Protein AF-A0A8J1W511-F1 (afdb_monomer)

Structure (mmCIF, N/CA/C/O backbone):
data_AF-A0A8J1W511-F1
#
_entry.id   AF-A0A8J1W511-F1
#
loop_
_atom_site.group_PDB
_atom_site.id
_atom_site.type_symbol
_atom_site.label_atom_id
_atom_site.label_alt_id
_atom_site.label_comp_id
_atom_site.label_asym_id
_atom_site.label_entity_id
_atom_site.label_seq_id
_atom_site.pdbx_PDB_ins_code
_atom_site.Cartn_x
_atom_site.Cartn_y
_atom_site.Cartn_z
_atom_site.occupancy
_atom_site.B_iso_or_equiv
_atom_site.auth_seq_id
_atom_site.auth_comp_id
_atom_site.auth_asym_id
_atom_site.auth_atom_id
_atom_site.pdbx_PDB_model_num
ATOM 1 N N . MET A 1 1 ? -56.710 35.459 43.107 1.00 36.47 1 MET A N 1
ATOM 2 C CA . MET A 1 1 ? -55.839 36.037 42.061 1.00 36.47 1 MET A CA 1
ATOM 3 C C . MET A 1 1 ? -54.718 35.052 41.769 1.00 36.47 1 MET A C 1
ATOM 5 O O . MET A 1 1 ? -53.950 34.745 42.667 1.00 36.47 1 MET A O 1
ATOM 9 N N . ARG A 1 2 ? -54.708 34.471 40.563 1.00 43.31 2 ARG A N 1
ATOM 10 C CA . ARG A 1 2 ? -53.695 33.517 40.086 1.00 43.31 2 ARG A CA 1
ATOM 11 C C . ARG A 1 2 ? -52.522 34.316 39.512 1.00 43.31 2 ARG A C 1
ATOM 13 O O . ARG A 1 2 ? -52.718 34.988 38.507 1.00 43.31 2 ARG A O 1
ATOM 20 N N . VAL A 1 3 ? -51.343 34.251 40.126 1.00 42.22 3 VAL A N 1
ATOM 21 C CA . VAL A 1 3 ? -50.104 34.760 39.518 1.00 42.22 3 VAL A CA 1
ATOM 22 C C . VAL A 1 3 ? -49.304 33.540 39.076 1.00 42.22 3 VAL A C 1
ATOM 24 O O . VAL A 1 3 ? -48.812 32.775 39.900 1.00 42.22 3 VAL A O 1
ATOM 27 N N . LEU A 1 4 ? -49.301 33.302 37.766 1.00 46.41 4 LEU A N 1
ATOM 28 C CA . LEU A 1 4 ? -48.607 32.201 37.104 1.00 46.41 4 LEU A CA 1
ATOM 29 C C . LEU A 1 4 ? -47.096 32.463 37.157 1.00 46.41 4 LEU A C 1
ATOM 31 O O . LEU A 1 4 ? -46.607 33.416 36.556 1.00 46.41 4 LEU A O 1
ATOM 35 N N . ALA A 1 5 ? -46.369 31.623 37.891 1.00 44.94 5 ALA A N 1
ATOM 36 C CA . ALA A 1 5 ? -44.914 31.598 37.900 1.00 44.94 5 ALA A CA 1
ATOM 37 C C . ALA A 1 5 ? -44.415 30.867 36.644 1.00 44.94 5 ALA A C 1
ATOM 39 O O . ALA A 1 5 ? -44.418 29.638 36.584 1.00 44.94 5 ALA A O 1
ATOM 40 N N . SER A 1 6 ? -44.008 31.623 35.627 1.00 46.66 6 SER A N 1
ATOM 41 C CA . SER A 1 6 ? -43.346 31.076 34.442 1.00 46.66 6 SER A CA 1
ATOM 42 C C . SER A 1 6 ? -41.866 30.846 34.746 1.00 46.66 6 SER A C 1
ATOM 44 O O . SER A 1 6 ? -41.047 31.754 34.623 1.00 46.66 6 SER A O 1
ATOM 46 N N . VAL A 1 7 ? -41.519 29.628 35.164 1.00 51.47 7 VAL A N 1
ATOM 47 C CA . VAL A 1 7 ? -40.126 29.174 35.268 1.00 51.47 7 VAL A CA 1
ATOM 48 C C . VAL A 1 7 ? -39.675 28.727 33.877 1.00 51.47 7 VAL A C 1
ATOM 50 O O . VAL A 1 7 ? -40.056 27.659 33.404 1.00 51.47 7 VAL A O 1
ATOM 53 N N . VAL A 1 8 ? -38.884 29.559 33.198 1.00 53.97 8 VAL A N 1
ATOM 54 C CA . VAL A 1 8 ? -38.209 29.188 31.946 1.00 53.97 8 VAL A CA 1
ATOM 55 C C . VAL A 1 8 ? -36.981 28.356 32.313 1.00 53.97 8 VAL A C 1
ATOM 57 O O . VAL A 1 8 ? -35.957 28.890 32.733 1.00 53.97 8 VAL A O 1
ATOM 60 N N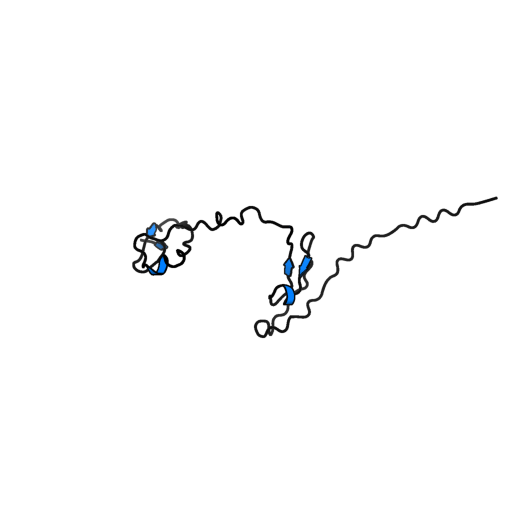 . ALA A 1 9 ? -37.095 27.034 32.197 1.00 49.81 9 ALA A N 1
ATOM 61 C CA . ALA A 1 9 ? -35.970 26.120 32.347 1.00 49.81 9 ALA A CA 1
ATOM 62 C C . ALA A 1 9 ? -35.110 26.160 31.072 1.00 49.81 9 ALA A C 1
ATOM 64 O O . ALA A 1 9 ? -35.481 25.605 30.039 1.00 49.81 9 ALA A O 1
ATOM 65 N N . ALA A 1 10 ? -33.963 26.837 31.136 1.00 50.31 10 ALA A N 1
ATOM 66 C CA . ALA A 1 10 ? -32.949 26.781 30.091 1.00 50.31 10 ALA A CA 1
ATOM 67 C C . ALA A 1 10 ? -32.266 25.403 30.121 1.00 50.31 10 ALA A C 1
ATOM 69 O O . ALA A 1 10 ? -31.468 25.108 31.010 1.00 50.31 10 ALA A O 1
ATOM 70 N N . VAL A 1 11 ? -32.601 24.545 29.156 1.00 52.22 11 VAL A N 1
ATOM 71 C CA . VAL A 1 11 ? -31.944 23.250 28.955 1.00 52.22 11 VAL A CA 1
ATOM 72 C C . VAL A 1 11 ? -30.602 23.503 28.267 1.00 52.22 11 VAL A C 1
ATOM 74 O O . VAL A 1 11 ? -30.531 23.674 27.053 1.00 52.22 11 VAL A O 1
ATOM 77 N N . VAL A 1 12 ? -29.525 23.559 29.049 1.00 51.56 12 VAL A N 1
ATOM 78 C CA . VAL A 1 12 ? -28.152 23.519 28.529 1.00 51.56 12 VAL A CA 1
ATOM 79 C C . VAL A 1 12 ? -27.861 22.097 28.048 1.00 51.56 12 VAL A C 1
ATOM 81 O O . VAL A 1 12 ? -27.566 21.204 28.840 1.00 51.56 12 VAL A O 1
ATOM 84 N N . ALA A 1 13 ? -27.974 21.877 26.738 1.00 52.72 13 ALA A N 1
ATOM 85 C CA . ALA A 1 13 ? -27.492 20.669 26.082 1.00 52.72 13 ALA A CA 1
ATOM 86 C C . ALA A 1 13 ? -25.953 20.673 26.103 1.00 52.72 13 ALA A C 1
ATOM 88 O O . ALA A 1 13 ? -25.299 21.222 25.218 1.00 52.72 13 ALA A O 1
ATOM 89 N N . GLY A 1 14 ? -25.370 20.104 27.159 1.00 47.03 14 GLY A N 1
ATOM 90 C CA . GLY A 1 14 ? -23.939 19.840 27.233 1.00 47.03 14 GLY A CA 1
ATOM 91 C C . GLY A 1 14 ? -23.563 18.734 26.250 1.00 47.03 14 GLY A C 1
ATOM 92 O O . GLY A 1 14 ? -23.864 17.567 26.486 1.00 47.03 14 GLY A O 1
ATOM 93 N N . VAL A 1 15 ? -22.907 19.090 25.145 1.00 53.06 15 VAL A N 1
ATOM 94 C CA . VAL A 1 15 ? -22.238 18.120 24.269 1.00 53.06 15 VAL A CA 1
ATOM 95 C C . VAL A 1 15 ? -20.916 17.754 24.938 1.00 53.06 15 VAL A C 1
ATOM 97 O O . VAL A 1 15 ? -19.897 18.415 24.747 1.00 53.06 15 VAL A O 1
ATOM 100 N N . SER A 1 16 ? -20.938 16.733 25.789 1.00 50.81 16 SER A N 1
ATOM 101 C CA . SER A 1 16 ? -19.727 16.189 26.396 1.00 50.81 16 SER A CA 1
ATOM 102 C C . SER A 1 16 ? -18.931 15.469 25.308 1.00 50.81 16 SER A C 1
ATOM 104 O O . SER A 1 16 ? -19.262 14.344 24.939 1.00 50.81 16 SER A O 1
ATOM 106 N N . ALA A 1 17 ? -17.879 16.096 24.782 1.00 50.53 17 ALA A N 1
ATOM 107 C CA . ALA A 1 17 ? -16.833 15.363 24.081 1.00 50.53 17 ALA A CA 1
ATOM 108 C C . ALA A 1 17 ? -16.167 14.439 25.111 1.00 50.53 17 ALA A C 1
ATOM 110 O O . ALA A 1 17 ? -15.368 14.876 25.941 1.00 50.53 17 ALA A O 1
ATOM 111 N N . GLN A 1 18 ? -16.583 13.175 25.131 1.00 55.53 18 GLN A N 1
ATOM 112 C CA . GLN A 1 18 ? -16.050 12.173 26.042 1.00 55.53 18 GLN A CA 1
ATOM 113 C C . GLN A 1 18 ? -14.620 11.863 25.596 1.00 55.53 18 GLN A C 1
ATOM 115 O O . GLN A 1 18 ? -14.403 11.154 24.616 1.00 55.53 18 GLN A O 1
ATOM 120 N N . MET A 1 19 ? -13.635 12.439 26.284 1.00 49.41 19 MET A N 1
ATOM 121 C CA . MET A 1 19 ? -12.239 12.051 26.114 1.00 49.41 19 MET A CA 1
ATOM 122 C C . MET A 1 19 ? -12.081 10.637 26.677 1.00 49.41 19 MET A C 1
ATOM 124 O O . MET A 1 19 ? -12.016 10.450 27.890 1.00 49.41 19 MET A O 1
ATOM 128 N N . PHE A 1 20 ? -12.072 9.631 25.804 1.00 59.78 20 PHE A N 1
ATOM 129 C CA . PHE A 1 20 ? -11.822 8.249 26.197 1.00 59.78 20 PHE A CA 1
ATOM 130 C C . PHE A 1 20 ? -10.314 8.016 26.320 1.00 59.78 20 PHE A C 1
ATOM 132 O O . PHE A 1 20 ? -9.560 8.172 25.358 1.00 59.78 20 PHE A O 1
ATOM 139 N N . GLN A 1 21 ? -9.870 7.647 27.522 1.00 56.31 21 GLN A N 1
ATOM 140 C CA . GLN A 1 21 ? -8.509 7.173 27.756 1.00 56.31 21 GLN A CA 1
ATOM 141 C C . GLN A 1 21 ? -8.412 5.710 27.292 1.00 56.31 21 GLN A C 1
ATOM 143 O O . GLN A 1 21 ? -9.185 4.881 2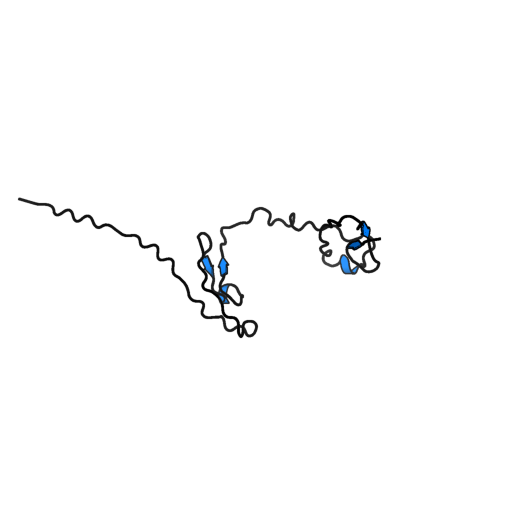7.780 1.00 56.31 21 GLN A O 1
ATOM 148 N N . PRO A 1 22 ? -7.502 5.361 26.367 1.00 56.91 22 PRO A N 1
ATOM 149 C CA . PRO A 1 22 ? -7.334 3.976 25.957 1.00 56.91 22 PRO A CA 1
ATOM 150 C C . PRO A 1 22 ? -6.708 3.153 27.085 1.00 56.91 22 PRO A C 1
ATOM 152 O O . PRO A 1 22 ? -5.573 3.400 27.482 1.00 56.91 22 PRO A O 1
ATOM 155 N N . ALA A 1 23 ? -7.415 2.126 27.556 1.00 57.88 23 ALA A N 1
ATOM 156 C CA . ALA A 1 23 ? -6.741 0.951 28.094 1.00 57.88 23 ALA A CA 1
ATOM 157 C C . ALA A 1 23 ? -6.201 0.159 26.892 1.00 57.88 23 ALA A C 1
ATOM 159 O O . ALA A 1 23 ? -6.968 -0.187 25.989 1.00 57.88 23 ALA A O 1
ATOM 160 N N . ALA A 1 24 ? -4.885 -0.050 26.830 1.00 54.53 24 ALA A N 1
ATOM 161 C CA . ALA A 1 24 ? -4.242 -0.762 25.728 1.00 54.53 24 ALA A CA 1
ATOM 162 C C . ALA A 1 24 ? -4.785 -2.204 25.614 1.00 54.53 24 ALA A C 1
ATOM 164 O O . ALA A 1 24 ? -4.946 -2.873 26.640 1.00 54.53 24 ALA A O 1
ATOM 165 N N . PRO A 1 25 ? -5.066 -2.716 24.402 1.00 56.66 25 PRO A N 1
ATOM 166 C CA . PRO A 1 25 ? -5.381 -4.124 24.213 1.00 56.66 25 PRO A CA 1
ATOM 167 C C . PRO A 1 25 ? -4.112 -4.960 24.423 1.00 56.66 25 PRO A C 1
ATOM 169 O O . PRO A 1 25 ? -3.055 -4.675 23.862 1.00 56.66 25 PRO A O 1
ATOM 172 N N . ALA A 1 26 ? -4.222 -6.027 25.207 1.00 58.84 26 ALA A N 1
ATOM 173 C CA . ALA A 1 26 ? -3.134 -6.960 25.487 1.00 58.84 26 ALA A CA 1
ATOM 174 C C . ALA A 1 26 ? -2.890 -7.937 24.317 1.00 58.84 26 ALA A C 1
ATOM 176 O O . ALA A 1 26 ? -2.973 -9.153 24.482 1.00 58.84 26 ALA A O 1
ATOM 177 N N . LEU A 1 27 ? -2.631 -7.424 23.111 1.00 69.50 27 LEU A N 1
ATOM 178 C CA . LEU A 1 27 ? -2.029 -8.240 22.057 1.00 69.50 27 LEU A CA 1
ATOM 179 C C . LEU A 1 27 ? -0.512 -8.281 22.300 1.00 69.50 27 LEU A C 1
ATOM 181 O O . LEU A 1 27 ? 0.075 -7.214 22.476 1.00 69.50 27 LEU A O 1
ATOM 185 N N . PRO A 1 28 ? 0.148 -9.456 22.253 1.00 77.25 28 PRO A N 1
ATOM 186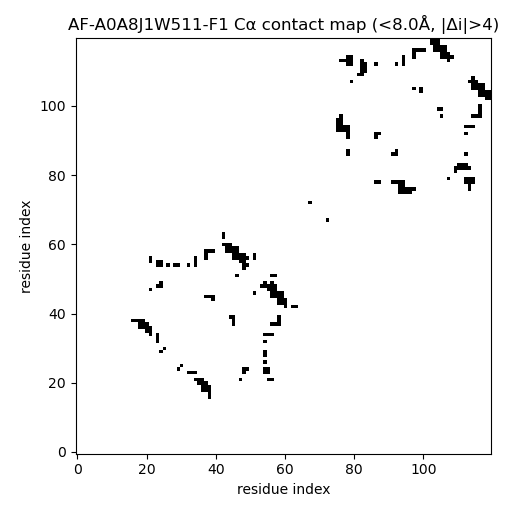 C CA . PRO A 1 28 ? 1.601 -9.552 22.444 1.00 77.25 28 PRO A CA 1
ATOM 187 C C . PRO A 1 28 ? 2.384 -8.661 21.471 1.00 77.25 28 PRO A C 1
ATOM 189 O O . PRO A 1 28 ? 3.399 -8.076 21.824 1.00 77.25 28 PRO A O 1
ATOM 192 N N . ALA A 1 29 ? 1.868 -8.497 20.249 1.00 84.44 29 ALA A N 1
ATOM 193 C CA . ALA A 1 29 ? 2.450 -7.619 19.234 1.00 84.44 29 ALA A CA 1
ATOM 194 C C . ALA A 1 29 ? 2.382 -6.118 19.585 1.00 84.44 29 ALA A C 1
ATOM 196 O O . ALA A 1 29 ? 3.059 -5.313 18.955 1.00 84.44 29 ALA A O 1
ATOM 197 N N . CYS A 1 30 ? 1.557 -5.740 20.562 1.00 84.12 30 CYS A N 1
ATOM 198 C CA . CYS A 1 30 ? 1.334 -4.363 20.993 1.00 84.12 30 CYS A CA 1
ATOM 199 C C . CYS A 1 30 ? 1.993 -4.057 22.348 1.00 84.12 30 CYS A C 1
ATOM 201 O O . CYS A 1 30 ? 1.764 -2.988 22.918 1.00 84.12 30 CYS A O 1
ATOM 203 N N . GLU A 1 31 ? 2.795 -4.984 22.883 1.00 86.56 31 GLU A N 1
ATOM 204 C CA . GLU A 1 31 ? 3.490 -4.803 24.154 1.00 86.56 31 GLU A CA 1
ATOM 205 C C . GLU A 1 31 ? 4.443 -3.596 24.094 1.00 86.56 31 GLU A C 1
ATOM 207 O O . GLU A 1 31 ? 5.201 -3.417 23.142 1.00 86.56 31 GLU A O 1
ATOM 212 N N . GLY A 1 32 ? 4.369 -2.727 25.105 1.00 83.75 32 GLY A N 1
ATOM 213 C CA . GLY A 1 32 ? 5.158 -1.492 25.173 1.00 83.75 32 GLY A CA 1
ATOM 214 C C . GLY A 1 32 ? 4.601 -0.307 24.373 1.00 83.75 32 GLY A C 1
ATOM 215 O O . GLY A 1 32 ? 5.176 0.781 24.438 1.00 83.75 32 GLY A O 1
ATOM 216 N N . ILE A 1 33 ? 3.477 -0.459 23.660 1.00 86.50 33 ILE A N 1
ATOM 217 C CA . ILE A 1 33 ? 2.843 0.653 22.940 1.00 86.50 33 ILE A CA 1
ATOM 218 C C . ILE A 1 33 ? 1.977 1.487 23.889 1.00 86.50 33 ILE A C 1
ATOM 220 O O . ILE A 1 33 ? 1.033 0.995 24.504 1.00 86.50 33 ILE A O 1
ATOM 224 N N . SER A 1 34 ? 2.277 2.786 23.960 1.00 87.88 34 SER A N 1
ATOM 225 C CA . SER A 1 34 ? 1.447 3.785 24.636 1.00 87.88 34 SER A CA 1
ATOM 226 C C . SER A 1 34 ? 0.656 4.582 23.603 1.00 87.88 34 SER A C 1
ATOM 228 O O . SER A 1 34 ? 1.235 5.237 22.734 1.00 87.88 34 SER A O 1
ATOM 230 N N . CYS A 1 35 ? -0.671 4.516 23.680 1.00 87.88 35 CYS A N 1
ATOM 231 C CA . CYS A 1 35 ? -1.561 5.200 22.747 1.00 87.88 35 CYS A CA 1
ATOM 232 C C . CYS A 1 35 ? -1.968 6.577 23.279 1.00 87.88 35 CYS A C 1
ATOM 234 O O . CYS A 1 35 ? -2.279 6.740 24.459 1.00 87.88 35 CYS A O 1
ATOM 236 N N . GLY A 1 36 ? -2.026 7.562 22.382 1.00 86.38 36 GLY A N 1
ATOM 237 C CA . GLY A 1 36 ? -2.602 8.869 22.685 1.00 86.38 36 GLY A CA 1
ATOM 238 C C . GLY A 1 36 ? -4.120 8.809 22.871 1.00 86.38 36 GLY A C 1
ATOM 239 O O . GLY A 1 36 ? -4.784 7.863 22.440 1.00 86.38 36 GLY A O 1
ATOM 240 N N . SER A 1 37 ? -4.683 9.844 23.494 1.00 87.25 37 SER A N 1
ATOM 241 C CA . SER A 1 37 ? -6.130 10.045 23.503 1.00 87.25 37 SER A CA 1
ATOM 242 C C . SER A 1 37 ? -6.625 10.374 22.095 1.00 87.25 37 SER A C 1
ATOM 244 O O . SER A 1 37 ? -5.991 11.115 21.343 1.00 87.25 37 SER A O 1
ATOM 246 N N . VAL A 1 38 ? -7.778 9.817 21.738 1.00 86.81 38 VAL A N 1
ATOM 247 C CA . VAL A 1 38 ? -8.406 10.013 20.431 1.00 86.81 38 VAL A CA 1
ATOM 248 C C . VAL A 1 38 ? -9.755 10.691 20.637 1.00 86.81 38 VAL A C 1
ATOM 250 O O . VAL A 1 38 ? -10.561 10.254 21.455 1.00 86.81 38 VAL A O 1
ATOM 253 N N . SER A 1 39 ? -9.998 11.759 19.879 1.00 91.31 39 SER A N 1
ATOM 254 C CA . SER A 1 39 ? -11.296 12.427 19.791 1.00 91.31 39 SER A CA 1
ATOM 255 C C . SER A 1 39 ? -11.815 12.269 18.369 1.00 91.31 39 SER A C 1
ATOM 257 O O . SER A 1 39 ? -11.185 12.750 17.427 1.00 91.31 39 SER A O 1
ATOM 259 N N . CYS A 1 40 ? -12.931 11.559 18.210 1.00 92.94 40 CYS A N 1
ATOM 260 C CA . CYS A 1 40 ? -13.494 11.270 16.897 1.00 92.94 40 CYS A CA 1
ATOM 261 C C . CYS A 1 40 ? -14.547 12.316 16.522 1.00 92.94 40 CYS A C 1
ATOM 263 O O . CYS A 1 40 ? -15.612 12.349 17.144 1.00 92.94 40 CYS A O 1
ATOM 265 N N . PRO A 1 41 ? -14.286 13.175 15.520 1.00 91.50 41 PRO A N 1
ATOM 266 C CA . PRO A 1 41 ? -15.317 14.048 14.986 1.00 91.50 41 PRO A CA 1
ATOM 267 C C . PRO A 1 41 ? -16.359 13.221 14.225 1.00 91.50 41 PRO A C 1
ATOM 269 O O . PRO A 1 41 ? -16.022 12.269 13.521 1.00 91.50 41 PRO A O 1
ATOM 272 N N . ALA A 1 42 ? -17.631 13.612 14.318 1.00 89.69 42 ALA A N 1
ATOM 273 C CA . ALA A 1 42 ? -18.683 13.013 13.500 1.00 89.69 42 ALA A CA 1
ATOM 274 C C . ALA A 1 42 ? -18.345 13.152 11.995 1.00 89.69 42 ALA A C 1
ATOM 276 O O . ALA A 1 42 ? -17.825 14.198 11.596 1.00 89.69 42 ALA A O 1
ATOM 277 N N . PRO A 1 43 ? -18.625 12.138 11.149 1.00 90.19 43 PRO A N 1
ATOM 278 C CA . PRO A 1 43 ? -19.383 10.902 11.405 1.00 90.19 43 PRO A CA 1
ATOM 279 C C . PRO A 1 43 ? -18.535 9.719 11.918 1.00 90.19 43 PRO A C 1
ATOM 281 O O . PRO A 1 43 ? -18.999 8.577 11.905 1.00 90.19 43 PRO A O 1
ATOM 284 N N . PHE A 1 44 ? -17.290 9.952 12.336 1.00 92.94 44 PHE A N 1
ATOM 285 C CA . PHE A 1 44 ? -16.442 8.897 12.873 1.00 92.94 44 PHE A CA 1
ATOM 286 C C . PHE A 1 44 ? -16.778 8.617 14.334 1.00 92.94 44 PHE A C 1
ATOM 288 O O . PHE A 1 44 ? -16.907 9.521 15.158 1.00 92.94 44 PHE A O 1
ATOM 295 N N . LYS A 1 45 ? -16.908 7.335 14.650 1.00 92.81 45 LYS A N 1
ATOM 296 C CA . LYS A 1 45 ? -17.147 6.819 15.990 1.00 92.81 45 LYS A CA 1
ATOM 297 C C . LYS A 1 45 ? -15.858 6.234 16.532 1.00 92.81 45 LYS A C 1
ATOM 299 O O . LYS A 1 45 ? -15.050 5.683 15.786 1.00 92.81 45 LYS A O 1
ATOM 304 N N . PHE A 1 46 ? -15.680 6.364 17.837 1.00 92.56 46 PHE A N 1
ATOM 305 C CA . PHE A 1 46 ? -14.606 5.677 18.528 1.00 92.56 46 PHE A CA 1
ATOM 306 C C . PHE A 1 46 ? -14.802 4.168 18.386 1.00 92.56 46 PHE A C 1
ATOM 308 O O . PHE A 1 46 ? -15.883 3.654 18.673 1.00 92.56 46 PHE A O 1
ATOM 315 N N . GLN A 1 47 ? -13.752 3.482 17.961 1.00 92.12 47 GLN A N 1
ATOM 316 C CA . GLN A 1 47 ? -13.666 2.035 17.950 1.00 92.12 47 GLN A CA 1
ATOM 317 C C . GLN A 1 47 ? -12.476 1.643 18.814 1.00 92.12 47 GLN A C 1
ATOM 319 O O . GLN A 1 47 ? -11.363 2.158 18.635 1.00 92.12 47 GLN A O 1
ATOM 324 N N . SER A 1 48 ? -12.712 0.761 19.785 1.00 88.75 48 SER A N 1
ATOM 325 C CA . SER A 1 48 ? -11.634 0.295 20.642 1.00 88.75 48 SER A CA 1
ATOM 326 C C . SER A 1 48 ? -10.601 -0.474 19.824 1.00 88.75 48 SER A C 1
ATOM 328 O O . SER A 1 48 ? -10.874 -1.017 18.754 1.00 88.75 48 SER A O 1
ATOM 330 N N . ALA A 1 49 ? -9.392 -0.535 20.356 1.00 87.38 49 ALA A N 1
ATOM 331 C CA . ALA A 1 49 ? -8.287 -1.225 19.717 1.00 87.38 49 ALA A CA 1
ATOM 332 C C . ALA A 1 49 ? -8.581 -2.732 19.515 1.00 87.38 49 ALA A C 1
ATOM 334 O O . ALA A 1 49 ? -8.228 -3.307 18.489 1.00 87.38 49 ALA A O 1
ATOM 335 N N . VAL A 1 50 ? -9.331 -3.349 20.442 1.00 84.69 50 VAL A N 1
ATOM 336 C CA . VAL A 1 50 ? -9.814 -4.737 20.318 1.00 84.69 50 VAL A CA 1
ATOM 337 C C . VAL A 1 50 ? -10.788 -4.880 19.152 1.00 84.69 50 VAL A C 1
ATOM 339 O O . VAL A 1 50 ? -10.627 -5.771 18.325 1.00 84.69 50 VAL A O 1
ATOM 342 N N . GLU A 1 51 ? -11.779 -3.992 19.058 1.00 87.19 51 GLU A N 1
ATOM 343 C CA . GLU A 1 51 ? -12.773 -4.019 17.978 1.00 87.19 51 GLU A CA 1
ATOM 344 C C . GLU A 1 51 ? -12.152 -3.744 16.606 1.00 87.19 51 GLU A C 1
ATOM 346 O O . GLU A 1 51 ? -12.672 -4.207 15.595 1.00 87.19 51 GLU A O 1
ATOM 351 N N . ALA A 1 52 ? -11.073 -2.962 16.555 1.00 87.31 52 ALA A N 1
ATOM 352 C CA . ALA A 1 52 ? -10.363 -2.626 15.326 1.00 87.31 52 ALA A CA 1
ATOM 353 C C . ALA A 1 52 ? -9.254 -3.629 14.959 1.00 87.31 52 ALA A C 1
ATOM 355 O O . ALA A 1 52 ? -8.737 -3.575 13.845 1.00 87.31 52 ALA A O 1
ATOM 356 N N . GLY A 1 53 ? -8.874 -4.534 15.868 1.00 87.62 53 GLY A N 1
ATOM 357 C CA . GLY A 1 53 ? -7.730 -5.431 15.673 1.00 87.62 53 GLY A CA 1
ATOM 358 C C . GLY A 1 53 ? -6.389 -4.692 15.581 1.00 87.62 53 GLY A C 1
ATOM 359 O O . GLY A 1 53 ? -5.450 -5.179 14.955 1.00 87.62 53 GLY A O 1
ATOM 360 N N . THR A 1 54 ? -6.301 -3.502 16.170 1.00 88.62 54 THR A N 1
ATOM 361 C CA . THR A 1 54 ? -5.133 -2.616 16.137 1.00 88.62 54 THR A CA 1
ATOM 362 C C . THR A 1 54 ? -4.550 -2.450 17.536 1.00 88.62 54 THR A C 1
ATOM 364 O O . THR A 1 54 ? -5.209 -2.713 18.536 1.00 88.62 54 THR A O 1
ATOM 367 N N . CYS A 1 55 ? -3.309 -1.972 17.639 1.00 89.81 55 CYS A N 1
ATOM 368 C CA . CYS A 1 55 ? -2.704 -1.698 18.948 1.00 89.81 55 CYS A CA 1
ATOM 369 C C . CYS A 1 55 ? -3.306 -0.480 19.661 1.00 89.81 55 CYS A C 1
ATOM 371 O O . CYS A 1 55 ? -3.291 -0.414 20.885 1.00 89.81 55 CYS A O 1
ATOM 373 N N . CYS A 1 56 ? -3.861 0.470 18.909 1.00 91.88 56 CYS A N 1
ATOM 374 C CA . CYS A 1 56 ? -4.487 1.679 19.438 1.00 91.88 56 CYS A CA 1
ATOM 375 C C . CYS A 1 56 ? -5.932 1.805 18.954 1.00 91.88 56 CYS A C 1
ATOM 377 O O . CYS A 1 56 ? -6.257 1.253 17.899 1.00 91.88 56 CYS A O 1
ATOM 379 N N . PRO A 1 57 ? -6.803 2.517 19.694 1.00 92.25 57 PRO A N 1
ATOM 380 C CA . PRO A 1 57 ? -8.150 2.799 19.219 1.00 92.25 57 PRO A CA 1
ATOM 381 C C . PRO A 1 57 ? -8.113 3.666 17.962 1.00 92.25 57 PRO A C 1
ATOM 383 O O . PRO A 1 57 ? -7.174 4.436 17.740 1.00 92.25 57 PRO A O 1
ATOM 386 N N . VAL A 1 58 ? -9.167 3.565 17.163 1.00 92.88 58 VAL A N 1
ATOM 387 C CA . VAL A 1 58 ? -9.300 4.294 15.901 1.00 92.88 58 VAL A CA 1
ATOM 388 C C . VAL A 1 58 ? -10.647 4.998 15.827 1.00 92.88 58 VAL A C 1
ATOM 390 O O . VAL A 1 58 ? -11.602 4.645 16.516 1.00 92.88 58 VAL A O 1
ATOM 393 N N . CYS A 1 59 ? -10.725 6.004 14.963 1.00 93.81 59 CYS A N 1
ATOM 394 C CA . CYS A 1 59 ? -11.986 6.615 14.575 1.00 93.81 59 CYS A CA 1
ATOM 395 C C . CYS A 1 59 ? -12.485 5.942 13.298 1.00 93.81 59 CYS A C 1
ATOM 397 O O . CYS A 1 59 ? -11.821 6.009 12.264 1.00 93.81 59 CYS A O 1
ATOM 399 N N . PHE A 1 60 ? -13.652 5.309 13.358 1.00 91.81 60 PHE A N 1
ATOM 400 C CA . PHE A 1 60 ? -14.217 4.547 12.252 1.00 91.81 60 PHE A CA 1
ATOM 401 C C . PHE A 1 60 ? -15.614 5.046 11.881 1.00 91.81 60 PHE A C 1
ATOM 403 O O . PHE A 1 60 ? -16.424 5.374 12.745 1.00 91.81 60 PHE A O 1
ATOM 410 N N . SER A 1 61 ? -15.913 5.107 10.585 1.00 91.69 61 SER A N 1
ATOM 411 C CA . SER A 1 61 ? -17.243 5.436 10.075 1.00 91.69 61 SER A CA 1
ATOM 412 C C . SER A 1 61 ? -17.580 4.507 8.919 1.00 91.69 61 SER A C 1
ATOM 414 O O . SER A 1 61 ? -16.813 4.416 7.963 1.00 91.69 61 SER A O 1
ATOM 416 N N . ALA A 1 62 ? -18.735 3.848 8.995 1.00 86.12 62 ALA A N 1
ATOM 417 C CA . ALA A 1 62 ? -19.280 3.085 7.874 1.00 86.12 62 ALA A CA 1
ATOM 418 C C . ALA A 1 62 ? -19.929 3.996 6.814 1.00 86.12 62 ALA A C 1
ATOM 420 O O . ALA A 1 62 ? -20.119 3.578 5.675 1.00 86.12 62 ALA A O 1
ATOM 421 N N . ASP A 1 63 ? -20.241 5.241 7.185 1.00 84.62 63 ASP A N 1
ATOM 422 C CA . ASP A 1 63 ? -20.995 6.185 6.358 1.00 84.62 63 ASP A CA 1
ATOM 423 C C . ASP A 1 63 ? -20.082 6.997 5.425 1.00 84.62 63 ASP A C 1
ATOM 425 O O . ASP A 1 63 ? -20.519 7.509 4.393 1.00 84.62 63 ASP A O 1
ATOM 429 N N . VAL A 1 64 ? -18.790 7.106 5.763 1.00 81.62 64 VAL A N 1
ATOM 430 C CA . VAL A 1 64 ? -17.790 7.775 4.920 1.00 81.62 64 VAL A CA 1
ATOM 431 C C . VAL A 1 64 ? -17.302 6.810 3.852 1.00 81.62 64 VAL A C 1
ATOM 433 O O . VAL A 1 64 ? 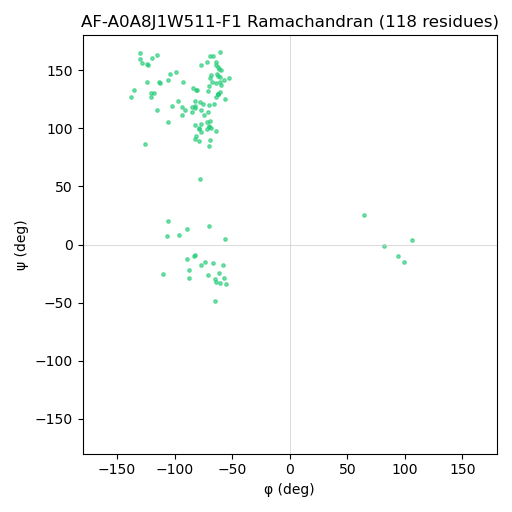-16.318 6.085 4.013 1.00 81.62 64 VAL A O 1
ATOM 436 N N . VAL A 1 65 ? -17.982 6.837 2.714 1.00 75.88 65 VAL A N 1
ATOM 437 C CA . VAL A 1 65 ? -17.496 6.207 1.490 1.00 75.88 65 VAL A CA 1
ATOM 438 C C . VAL A 1 65 ? -16.519 7.168 0.823 1.00 75.88 65 VAL A C 1
ATOM 440 O O . VAL A 1 65 ? -16.904 8.266 0.432 1.00 75.88 65 VAL A O 1
ATOM 443 N N . ILE A 1 66 ? -15.253 6.766 0.676 1.00 71.31 66 ILE A N 1
ATOM 444 C CA . ILE A 1 66 ? -14.308 7.514 -0.162 1.00 71.31 66 ILE A CA 1
ATOM 445 C C . ILE A 1 66 ? -14.671 7.234 -1.629 1.00 71.31 66 ILE A C 1
ATOM 447 O O . ILE A 1 66 ? -14.503 6.091 -2.077 1.00 71.31 66 ILE A O 1
ATOM 451 N N . PRO A 1 67 ? -15.177 8.228 -2.386 1.00 58.62 67 PRO A N 1
ATOM 452 C CA . PRO A 1 67 ? -15.436 8.048 -3.808 1.00 58.62 67 PRO A CA 1
ATOM 453 C C . PRO A 1 67 ? -14.104 7.759 -4.514 1.00 58.62 67 PRO A C 1
ATOM 455 O O . PRO A 1 67 ? -13.119 8.459 -4.298 1.00 58.62 67 PRO A O 1
ATOM 458 N N . GLY A 1 68 ? -14.057 6.692 -5.315 1.00 57.84 68 GLY A N 1
ATOM 459 C CA . GLY A 1 68 ? -12.828 6.238 -5.982 1.00 57.84 68 GLY A CA 1
ATOM 460 C C . GLY A 1 68 ? -12.184 4.978 -5.395 1.00 57.84 68 GLY A C 1
ATOM 461 O O . GLY A 1 68 ? -11.171 4.535 -5.918 1.00 57.84 68 GLY A O 1
ATOM 462 N N . LYS A 1 69 ? -12.780 4.319 -4.389 1.00 49.62 69 LYS A N 1
ATOM 463 C CA . LYS A 1 69 ? -12.382 2.952 -3.976 1.00 49.62 6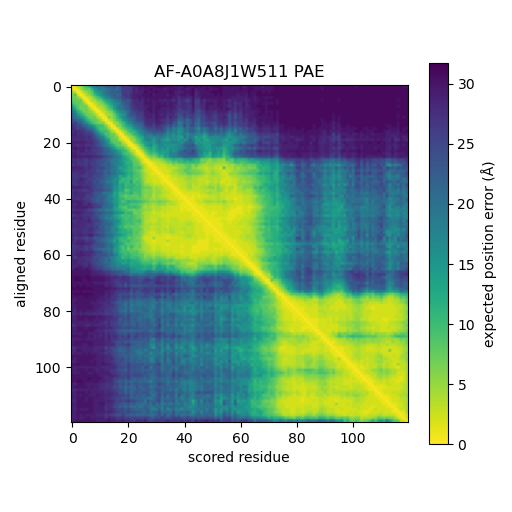9 LYS A CA 1
ATOM 464 C C . LYS A 1 69 ? -12.738 1.852 -4.992 1.00 49.62 69 LYS A C 1
ATOM 466 O O . LYS A 1 69 ? -12.734 0.671 -4.649 1.00 49.62 69 LYS A O 1
ATOM 471 N N . THR A 1 70 ? -13.046 2.202 -6.238 1.00 52.28 70 THR A N 1
ATOM 472 C CA . THR A 1 70 ? -12.947 1.221 -7.312 1.00 52.28 70 THR A CA 1
ATOM 473 C C . THR A 1 70 ? -11.461 0.901 -7.517 1.00 52.28 70 THR A C 1
ATOM 475 O O . THR A 1 70 ? -10.621 1.795 -7.403 1.00 52.28 70 THR A O 1
ATOM 478 N N . PRO A 1 71 ? -11.094 -0.343 -7.866 1.00 54.16 71 PRO A N 1
ATOM 479 C CA . PRO A 1 71 ? -9.731 -0.704 -8.273 1.00 54.16 71 PRO A CA 1
ATOM 480 C C . PRO A 1 71 ? -9.193 0.117 -9.463 1.00 54.16 71 PRO A C 1
ATOM 482 O O . PRO A 1 71 ? -8.091 -0.128 -9.928 1.00 54.16 71 PRO A O 1
ATOM 485 N N . GLU A 1 72 ? -9.925 1.122 -9.948 1.00 49.72 72 GLU A N 1
ATOM 486 C CA . GLU A 1 72 ? -9.440 2.108 -10.904 1.00 49.72 72 GLU A CA 1
ATOM 487 C C . GLU A 1 72 ? -8.306 2.981 -10.360 1.00 49.72 72 GLU A C 1
ATOM 489 O O . GLU A 1 72 ? -7.410 3.305 -11.133 1.00 49.72 72 GLU A O 1
ATOM 494 N N . LEU A 1 73 ? -8.265 3.283 -9.053 1.00 49.31 73 LEU A N 1
ATOM 495 C CA . LEU A 1 73 ? -7.071 3.885 -8.426 1.00 49.31 73 LEU A CA 1
ATOM 496 C C . LEU A 1 73 ? -5.919 2.878 -8.259 1.00 49.31 73 LEU A C 1
ATOM 498 O O . LEU A 1 73 ? -4.782 3.276 -8.032 1.00 49.31 73 LEU A O 1
ATOM 502 N N . ALA A 1 74 ? -6.210 1.582 -8.390 1.00 56.94 74 ALA A N 1
ATOM 503 C CA . ALA A 1 74 ? -5.247 0.486 -8.378 1.00 56.94 74 ALA A CA 1
ATOM 504 C C . ALA A 1 74 ? -5.019 -0.097 -9.784 1.00 56.94 74 ALA A C 1
ATOM 506 O O . ALA A 1 74 ? -4.553 -1.230 -9.911 1.00 56.94 74 ALA A O 1
ATOM 507 N N . LYS A 1 75 ? -5.335 0.652 -10.854 1.00 64.44 75 LYS A N 1
ATOM 508 C CA . LYS A 1 75 ? -4.879 0.300 -12.203 1.00 64.44 75 LYS A CA 1
ATOM 509 C C . LYS A 1 75 ? -3.376 0.544 -12.251 1.00 64.44 75 LYS A C 1
ATOM 511 O O . LYS A 1 75 ? -2.911 1.620 -12.613 1.00 64.44 75 LYS A O 1
ATOM 516 N N . GLY A 1 76 ? -2.634 -0.462 -11.804 1.00 73.69 76 GLY A N 1
ATOM 517 C CA . GLY A 1 76 ? -1.201 -0.537 -12.005 1.00 73.69 76 GLY A CA 1
ATOM 518 C C . GLY A 1 76 ? -0.870 -0.560 -13.496 1.00 73.69 76 GLY A C 1
ATOM 519 O O . GLY A 1 76 ? -1.733 -0.786 -14.349 1.00 73.69 76 GLY A O 1
ATOM 520 N N . ALA A 1 77 ? 0.398 -0.340 -13.815 1.00 83.81 77 ALA A N 1
ATOM 521 C CA . ALA A 1 77 ? 0.927 -0.688 -15.119 1.00 83.81 77 ALA A CA 1
ATOM 522 C C . ALA A 1 77 ? 0.760 -2.204 -15.366 1.00 83.81 77 ALA A C 1
ATOM 524 O O . ALA A 1 77 ? 0.771 -2.990 -14.413 1.00 83.81 77 ALA A O 1
ATOM 525 N N . PRO A 1 78 ? 0.607 -2.641 -16.627 1.00 84.38 78 PRO A N 1
ATOM 526 C CA . PRO A 1 78 ? 0.633 -4.063 -16.937 1.00 84.38 78 PRO A CA 1
ATOM 527 C C . PRO A 1 78 ? 2.008 -4.659 -16.608 1.00 84.38 78 PRO A C 1
ATOM 529 O O . PRO A 1 78 ? 3.040 -4.003 -16.778 1.00 84.38 78 PRO A O 1
ATOM 532 N N . THR A 1 79 ? 2.015 -5.921 -16.182 1.00 90.00 79 THR A N 1
ATOM 533 C CA . THR A 1 79 ? 3.219 -6.754 -16.062 1.00 90.00 79 THR A CA 1
ATOM 534 C C . THR A 1 79 ? 3.993 -6.752 -17.385 1.00 90.00 79 THR A C 1
ATOM 536 O O . THR A 1 79 ? 3.397 -6.718 -18.467 1.00 90.00 79 THR A O 1
ATOM 539 N N . HIS A 1 80 ? 5.326 -6.761 -17.322 1.00 91.81 80 HIS A N 1
ATOM 540 C CA . HIS A 1 80 ? 6.155 -6.750 -18.524 1.00 91.81 80 HIS A CA 1
ATOM 541 C C . HIS A 1 80 ? 5.932 -8.036 -19.349 1.00 91.81 80 HIS A C 1
ATOM 543 O O . HIS A 1 80 ? 5.867 -9.116 -18.767 1.00 91.81 80 HIS A O 1
ATOM 549 N N . PRO A 1 81 ? 5.851 -7.978 -20.693 1.00 89.62 81 PRO A N 1
ATOM 550 C CA . PRO A 1 81 ? 5.580 -9.159 -21.523 1.00 89.62 81 PRO A CA 1
ATOM 551 C C . PRO A 1 81 ? 6.637 -10.268 -21.414 1.00 89.62 81 PRO A C 1
ATOM 553 O O . PRO A 1 81 ? 6.319 -11.424 -21.666 1.00 89.62 81 PRO A O 1
ATOM 556 N N . ASN A 1 82 ? 7.872 -9.926 -21.030 1.00 91.88 82 ASN A N 1
ATOM 557 C CA . ASN A 1 82 ? 8.964 -10.891 -20.836 1.00 91.88 82 ASN A CA 1
ATOM 558 C C . ASN A 1 82 ? 9.134 -11.332 -19.370 1.00 91.88 82 ASN A C 1
ATOM 560 O O . ASN A 1 82 ? 10.125 -11.979 -19.050 1.00 91.88 82 ASN A O 1
ATOM 564 N N . ALA A 1 83 ? 8.212 -10.954 -18.478 1.00 92.38 83 ALA A N 1
ATOM 565 C CA . ALA A 1 83 ? 8.260 -11.348 -17.076 1.00 92.38 83 ALA A CA 1
ATOM 566 C C . ALA A 1 83 ? 8.147 -12.876 -16.904 1.00 92.38 83 ALA A C 1
ATOM 568 O O . ALA A 1 83 ? 7.509 -13.546 -17.724 1.00 92.38 83 ALA A O 1
ATOM 569 N N . PRO A 1 84 ? 8.714 -13.444 -15.825 1.00 93.50 84 PRO A N 1
ATOM 570 C CA . PRO A 1 84 ? 8.541 -14.859 -15.529 1.00 93.50 84 PRO A CA 1
ATOM 571 C C . PRO A 1 84 ? 7.062 -15.202 -15.292 1.00 93.50 84 PRO A C 1
ATOM 573 O O . PRO A 1 84 ? 6.280 -14.378 -14.814 1.00 93.50 84 PRO A O 1
ATOM 576 N N . SER A 1 85 ? 6.671 -16.445 -15.591 1.00 91.12 85 SER A N 1
ATOM 577 C CA . SER A 1 85 ? 5.278 -16.913 -15.462 1.00 91.12 85 SER A CA 1
ATOM 578 C C . SER A 1 85 ? 4.712 -16.743 -14.046 1.00 91.12 85 SER A C 1
ATOM 580 O O . SER A 1 85 ? 3.525 -16.473 -13.880 1.00 91.12 85 SER A O 1
ATOM 582 N N . SER A 1 86 ? 5.573 -16.786 -13.025 1.00 91.75 86 SER A N 1
ATOM 583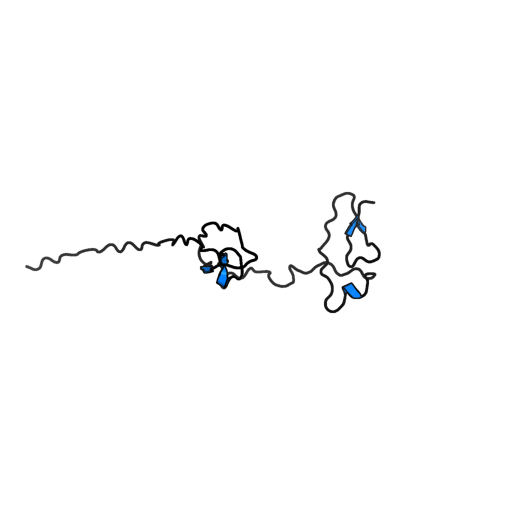 C CA . SER A 1 86 ? 5.223 -16.509 -11.626 1.00 91.75 86 SER A CA 1
ATOM 584 C C . SER A 1 86 ? 4.628 -15.117 -11.385 1.00 91.75 86 SER A C 1
ATOM 586 O O . SER A 1 86 ? 4.025 -14.893 -10.343 1.00 91.75 86 SER A O 1
ATOM 588 N N . CYS A 1 87 ? 4.805 -14.174 -12.312 1.00 90.94 87 CYS A N 1
ATOM 589 C CA . CYS A 1 87 ? 4.249 -12.826 -12.218 1.00 90.94 87 CYS A CA 1
ATOM 590 C C . CYS A 1 87 ? 2.788 -12.727 -12.687 1.00 90.94 87 CYS A C 1
ATOM 592 O O . CYS A 1 87 ? 2.179 -11.670 -12.514 1.00 90.94 87 CYS A O 1
ATOM 594 N N . PHE A 1 88 ? 2.245 -13.783 -13.303 1.00 88.06 88 PHE A N 1
ATOM 595 C CA . PHE A 1 88 ? 0.906 -13.794 -13.901 1.00 88.06 88 PHE A CA 1
ATOM 596 C C . PHE A 1 88 ? -0.094 -14.667 -13.129 1.00 88.06 88 PHE A C 1
ATOM 598 O O . PHE A 1 88 ? -1.292 -14.390 -13.175 1.00 88.06 88 PHE A O 1
ATOM 605 N N . ASP A 1 89 ? 0.382 -15.674 -12.394 1.00 84.00 89 ASP A N 1
ATOM 606 C CA . ASP A 1 89 ? -0.461 -16.690 -11.758 1.00 84.00 89 ASP A CA 1
ATOM 607 C C . ASP A 1 89 ? -0.446 -16.606 -10.220 1.00 84.00 89 ASP A C 1
ATOM 609 O O . ASP A 1 89 ? 0.625 -16.471 -9.626 1.00 84.00 89 ASP A O 1
ATOM 613 N N . PRO A 1 90 ? -1.596 -16.765 -9.526 1.00 78.56 90 PRO A N 1
ATOM 614 C CA . PRO A 1 90 ? -2.979 -16.839 -10.030 1.00 78.56 90 PRO A CA 1
ATOM 615 C C . PRO A 1 90 ? -3.614 -15.461 -10.304 1.00 78.56 90 PRO A C 1
ATOM 617 O O . PRO A 1 90 ? -4.727 -15.377 -10.821 1.00 78.56 90 PRO A O 1
ATOM 620 N N . VAL A 1 91 ? -2.940 -14.385 -9.896 1.00 79.25 91 VAL A N 1
ATOM 621 C CA . VAL A 1 91 ? -3.341 -12.992 -10.106 1.00 79.25 91 VAL A CA 1
ATOM 622 C C . VAL A 1 91 ? -2.090 -12.239 -10.557 1.00 79.25 91 VAL A C 1
ATOM 624 O O . VAL A 1 91 ? -1.050 -12.396 -9.913 1.00 79.25 91 VAL A O 1
ATOM 627 N N . PRO A 1 92 ? -2.165 -11.416 -11.618 1.00 80.38 92 PRO A N 1
ATOM 628 C CA . PRO A 1 92 ? -1.015 -10.656 -12.077 1.00 80.38 92 PRO A CA 1
ATOM 629 C C . PRO A 1 92 ? -0.519 -9.713 -10.985 1.00 80.38 92 PRO A C 1
ATOM 631 O O . PRO A 1 92 ? -1.310 -9.082 -10.274 1.00 80.38 92 PRO A O 1
ATOM 634 N N . VAL A 1 93 ? 0.801 -9.603 -10.861 1.00 87.38 93 VAL A N 1
ATOM 635 C CA . VAL A 1 93 ? 1.398 -8.694 -9.885 1.00 87.38 93 VAL A CA 1
ATOM 636 C C . VAL A 1 93 ? 1.028 -7.246 -10.194 1.00 87.38 93 VAL A C 1
ATOM 638 O O . VAL A 1 93 ? 0.937 -6.824 -11.349 1.00 87.38 93 VAL A O 1
ATOM 641 N N . TYR A 1 94 ? 0.846 -6.460 -9.138 1.00 88.38 94 TYR A N 1
ATOM 642 C CA . TYR A 1 94 ? 0.618 -5.031 -9.269 1.00 88.38 94 TYR A CA 1
ATOM 643 C C . TYR A 1 94 ? 1.935 -4.309 -9.571 1.00 88.38 94 TYR A C 1
ATOM 645 O O . TYR A 1 94 ? 2.826 -4.265 -8.722 1.00 88.38 94 TYR A O 1
ATOM 653 N N . CYS A 1 95 ? 2.038 -3.700 -10.753 1.00 89.00 95 CYS A N 1
ATOM 654 C CA . CYS A 1 95 ? 3.133 -2.792 -11.081 1.00 89.00 95 CYS A CA 1
ATOM 655 C C . CYS A 1 95 ? 2.691 -1.338 -10.864 1.00 89.00 95 CYS A C 1
ATOM 657 O O . CYS A 1 95 ? 1.718 -0.904 -11.479 1.00 89.00 95 CYS A O 1
ATOM 659 N N . PRO A 1 96 ? 3.379 -0.541 -10.034 1.00 87.88 96 PRO A N 1
ATOM 660 C CA . PRO A 1 96 ? 3.085 0.883 -9.920 1.00 87.88 96 PRO A CA 1
ATOM 661 C C . PRO A 1 96 ? 3.287 1.610 -11.263 1.00 87.88 96 PRO A C 1
ATOM 663 O O . PRO A 1 96 ? 4.220 1.277 -11.998 1.00 87.88 96 PRO A O 1
ATOM 666 N N . PRO A 1 97 ? 2.459 2.615 -11.600 1.00 86.31 97 PRO A N 1
ATOM 667 C CA . PRO A 1 97 ? 2.724 3.474 -12.749 1.00 86.31 97 PRO A CA 1
ATOM 668 C C . PRO A 1 97 ? 4.043 4.232 -12.547 1.00 86.31 97 PRO A C 1
ATOM 670 O O . PRO A 1 97 ? 4.264 4.855 -11.507 1.00 86.31 97 PRO A O 1
ATOM 673 N N . LEU A 1 98 ? 4.927 4.175 -13.543 1.00 87.50 98 LEU A N 1
ATOM 674 C CA . LEU A 1 98 ? 6.238 4.813 -13.472 1.00 87.50 98 LEU A CA 1
ATOM 675 C C . LEU A 1 98 ? 6.151 6.290 -13.863 1.00 87.50 98 LEU A C 1
ATOM 677 O O . LEU A 1 98 ? 5.535 6.660 -14.857 1.00 87.50 98 LEU A O 1
ATOM 681 N N . SER A 1 99 ? 6.803 7.142 -13.077 1.00 90.19 99 SER A N 1
ATOM 682 C CA . SER A 1 99 ? 7.096 8.537 -13.422 1.00 90.19 99 SER A CA 1
ATOM 683 C C . SER A 1 99 ? 8.599 8.746 -13.275 1.00 90.19 99 SER A C 1
ATOM 685 O O . SER A 1 99 ? 9.076 9.098 -12.196 1.00 90.19 99 SER A O 1
ATOM 687 N N . CYS A 1 100 ? 9.363 8.445 -14.327 1.00 92.56 100 CYS A N 1
ATOM 688 C CA . CYS A 1 100 ? 10.821 8.483 -14.241 1.00 92.56 100 CYS A CA 1
ATOM 689 C C . CYS A 1 100 ? 11.349 9.925 -14.110 1.00 92.56 100 CYS A C 1
ATOM 691 O O . 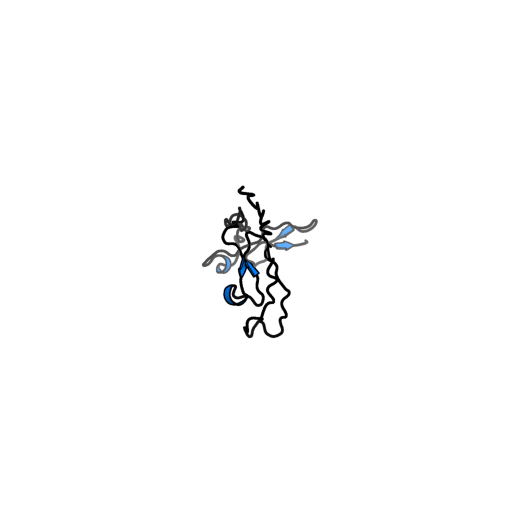CYS A 1 100 ? 10.878 10.816 -14.822 1.00 92.56 100 CYS A O 1
ATOM 693 N N . PRO A 1 101 ? 12.328 10.174 -13.216 1.00 91.38 101 PRO A N 1
ATOM 694 C CA . PRO A 1 101 ? 12.959 11.483 -13.083 1.00 91.38 101 PRO A CA 1
ATOM 695 C C . PRO A 1 101 ? 13.768 11.846 -14.336 1.00 91.38 101 PRO A C 1
ATOM 697 O O . PRO A 1 101 ? 14.133 10.983 -15.136 1.00 91.38 101 PRO A O 1
ATOM 700 N N . ALA A 1 102 ? 14.079 13.133 -14.505 1.00 89.88 102 ALA A N 1
ATOM 701 C CA . ALA A 1 102 ? 14.878 13.604 -15.635 1.00 89.88 102 ALA A CA 1
ATOM 702 C C . ALA A 1 102 ? 16.234 12.873 -15.701 1.00 89.88 102 ALA A C 1
ATOM 704 O O . ALA A 1 102 ? 16.981 12.856 -14.727 1.00 89.88 102 ALA A O 1
ATOM 705 N N . GLY A 1 103 ? 16.539 12.272 -16.855 1.00 88.31 103 GLY A N 1
ATOM 706 C CA . GLY A 1 103 ? 17.750 11.468 -17.064 1.00 88.31 103 GLY A CA 1
ATOM 707 C C . GLY A 1 103 ? 17.576 9.962 -16.831 1.00 88.31 103 GLY A C 1
ATOM 708 O O . GLY A 1 103 ? 18.455 9.200 -17.219 1.00 88.31 103 GLY A O 1
ATOM 709 N N . ALA A 1 104 ? 16.444 9.515 -16.282 1.00 91.38 104 ALA A N 1
ATOM 710 C CA . ALA A 1 104 ? 16.089 8.100 -16.205 1.00 91.38 104 ALA A CA 1
ATOM 711 C C . ALA A 1 104 ? 15.114 7.709 -17.327 1.00 91.38 104 ALA A C 1
ATOM 713 O O . ALA A 1 104 ? 14.287 8.513 -17.767 1.00 91.38 104 ALA A O 1
ATOM 714 N N . LYS A 1 105 ? 15.197 6.458 -17.783 1.00 91.06 105 LYS A N 1
ATOM 715 C CA . LYS A 1 105 ? 14.287 5.861 -18.766 1.00 91.06 105 LYS A CA 1
ATOM 716 C C . LYS A 1 105 ? 13.641 4.609 -18.192 1.00 91.06 105 LYS A C 1
ATOM 718 O O . LYS A 1 105 ? 14.199 3.966 -17.307 1.00 91.06 105 LYS A O 1
ATOM 723 N N . GLU A 1 106 ? 12.463 4.274 -18.706 1.00 91.69 106 GLU A N 1
ATOM 724 C CA . GLU A 1 106 ? 11.851 2.982 -18.413 1.00 91.69 106 GLU A CA 1
ATOM 725 C C . GLU A 1 106 ? 12.699 1.861 -19.020 1.00 91.69 106 GLU A C 1
ATOM 727 O O . GLU A 1 106 ? 12.884 1.807 -20.238 1.00 91.69 106 GLU A O 1
ATOM 732 N N . THR A 1 107 ? 13.163 0.958 -18.167 1.00 92.44 107 THR A N 1
ATOM 733 C CA . THR A 1 107 ? 13.953 -0.217 -18.528 1.00 92.44 107 THR A CA 1
ATOM 734 C C . THR A 1 107 ? 13.324 -1.462 -17.906 1.00 92.44 107 THR A C 1
ATOM 736 O O . THR A 1 107 ? 12.567 -1.386 -16.935 1.00 92.44 107 THR A O 1
ATOM 739 N N . TYR A 1 108 ? 13.598 -2.613 -18.509 1.00 93.00 108 TYR A N 1
ATOM 740 C CA . TYR A 1 108 ? 13.214 -3.926 -18.013 1.00 93.00 108 TYR A CA 1
ATOM 741 C C . TYR A 1 108 ? 14.475 -4.760 -17.788 1.00 93.00 108 TYR A C 1
ATOM 743 O O . TYR A 1 108 ? 15.294 -4.856 -18.700 1.00 93.00 108 TYR A O 1
ATOM 751 N N . GLU A 1 109 ? 14.593 -5.367 -16.611 1.00 91.81 109 GLU A N 1
ATOM 752 C CA . GLU A 1 109 ? 15.665 -6.302 -16.267 1.00 91.81 109 GLU A CA 1
ATOM 753 C C . GLU A 1 109 ? 15.119 -7.736 -16.263 1.00 91.81 109 GLU A C 1
ATOM 755 O O . GLU A 1 109 ? 13.978 -7.990 -15.866 1.00 91.81 109 GLU A O 1
ATOM 760 N N . GLU A 1 110 ? 15.921 -8.688 -16.738 1.00 91.44 110 GLU A N 1
ATOM 761 C CA . GLU A 1 110 ? 15.502 -10.086 -16.828 1.00 91.44 110 GLU A CA 1
ATOM 762 C C . GLU A 1 110 ? 15.242 -10.669 -15.431 1.00 91.44 110 GLU A C 1
ATOM 764 O O . GLU A 1 110 ? 16.087 -10.602 -14.541 1.00 91.44 110 GLU A O 1
ATOM 769 N N . GLY A 1 111 ? 14.057 -11.255 -15.247 1.00 90.19 111 GLY A N 1
ATOM 770 C CA . GLY A 1 111 ? 13.613 -11.808 -13.965 1.00 90.19 111 GLY A CA 1
ATOM 771 C C . GLY A 1 111 ? 12.678 -10.892 -13.176 1.00 90.19 111 GLY A C 1
ATOM 772 O O . GLY A 1 111 ? 11.960 -11.385 -12.306 1.00 90.19 111 GLY A O 1
ATOM 773 N N . ASP A 1 112 ? 12.592 -9.605 -13.522 1.00 93.00 112 ASP A N 1
ATOM 774 C CA . ASP A 1 112 ? 11.600 -8.714 -12.928 1.00 93.00 112 ASP A CA 1
ATOM 775 C C . ASP A 1 112 ? 10.205 -8.946 -13.521 1.00 93.00 112 ASP A C 1
ATOM 777 O O . ASP A 1 112 ? 10.030 -9.385 -14.663 1.00 93.00 112 ASP A O 1
ATOM 781 N N . CYS A 1 113 ? 9.180 -8.612 -12.736 1.00 92.62 113 CYS A N 1
ATOM 782 C CA . CYS A 1 113 ? 7.798 -8.609 -13.208 1.00 92.62 113 CYS A CA 1
ATOM 783 C C . CYS A 1 113 ? 7.382 -7.276 -13.850 1.00 92.62 113 CYS A C 1
ATOM 785 O O . CYS A 1 113 ? 6.491 -7.229 -14.700 1.00 92.62 113 CYS A O 1
ATO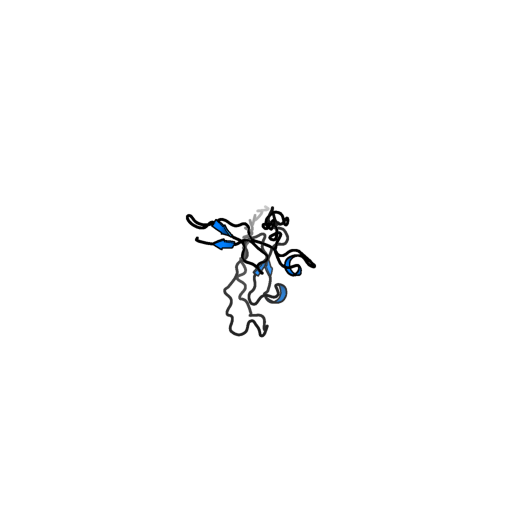M 787 N N . CYS A 1 114 ? 7.996 -6.177 -13.419 1.00 93.00 114 CYS A N 1
ATOM 788 C CA . CYS A 1 114 ? 7.608 -4.817 -13.769 1.00 93.00 114 CYS A CA 1
ATOM 789 C C . CYS A 1 114 ? 8.753 -4.103 -14.480 1.00 93.00 114 CYS A C 1
ATOM 791 O O . CYS A 1 114 ? 9.913 -4.487 -14.363 1.00 93.00 114 CYS A O 1
ATOM 793 N N . LYS A 1 115 ? 8.430 -3.027 -15.196 1.00 93.31 115 LYS A N 1
ATOM 794 C CA . LYS A 1 115 ? 9.457 -2.074 -15.621 1.00 93.31 115 LYS A CA 1
ATOM 795 C C . LYS A 1 115 ? 9.954 -1.276 -14.416 1.00 93.31 115 LYS A C 1
ATOM 797 O O . LYS A 1 115 ? 9.217 -1.088 -13.446 1.00 93.31 115 LYS A O 1
ATOM 802 N N . MET A 1 116 ? 11.159 -0.738 -14.528 1.00 91.56 116 MET A N 1
ATOM 803 C CA . MET A 1 116 ? 11.754 0.179 -13.562 1.00 91.56 116 MET A CA 1
ATOM 804 C C . MET A 1 116 ? 12.301 1.425 -14.262 1.00 91.56 116 MET A C 1
ATOM 806 O O . MET A 1 116 ? 12.456 1.449 -15.481 1.00 91.56 116 MET A O 1
ATOM 810 N N . CYS A 1 117 ? 12.595 2.473 -13.499 1.00 92.75 117 CYS A N 1
ATOM 811 C CA . CYS A 1 117 ? 13.325 3.625 -14.016 1.00 92.75 117 CYS A CA 1
ATOM 812 C C . CYS A 1 117 ? 14.819 3.406 -13.788 1.00 92.75 117 CYS A C 1
ATOM 814 O O . CYS A 1 117 ? 15.256 3.373 -12.639 1.00 92.75 117 CYS A O 1
ATOM 816 N N . SER A 1 118 ? 15.591 3.305 -14.867 1.00 90.56 118 SER A N 1
ATOM 817 C CA . SER A 1 118 ? 17.047 3.197 -14.807 1.00 90.56 118 SER A CA 1
ATOM 818 C C . SER A 1 118 ? 17.696 4.436 -15.416 1.00 90.56 118 SER A C 1
ATOM 820 O O . SER A 1 118 ? 17.218 4.982 -16.416 1.00 90.56 118 SER A O 1
ATOM 822 N N . VAL A 1 119 ? 18.768 4.910 -14.787 1.00 83.31 119 VAL A N 1
ATOM 823 C CA . VAL A 1 119 ? 19.639 5.940 -15.357 1.00 83.31 119 VAL A CA 1
ATOM 824 C C . VAL A 1 119 ? 20.654 5.229 -16.246 1.00 83.31 119 VAL A C 1
ATOM 826 O O . VAL A 1 119 ? 21.376 4.354 -15.776 1.00 83.31 119 VAL A O 1
ATOM 829 N N . ALA A 1 120 ? 20.627 5.543 -17.540 1.00 62.69 120 ALA A N 1
ATOM 830 C CA . ALA A 1 120 ? 21.586 5.008 -18.505 1.00 62.69 120 ALA A CA 1
ATOM 831 C C . ALA A 1 120 ? 22.963 5.662 -18.339 1.00 62.69 120 ALA A C 1
ATOM 833 O O . ALA A 1 120 ? 22.993 6.878 -18.032 1.00 62.69 120 ALA A O 1
#

pLDDT: mean 77.43, std 17.25, range [36.47, 93.81]

Secondary structure (DSSP, 8-state):
-------------------BPPPPP--GGGTTPPPPPB---TTPEEE-HHHHTSSS-EEE-SS---TTTTTTTT-PBPPPTTS-GGGTSSS---BPPP-PPTTEEEE--TT-SS-EEEE-

Solvent-accessible surface area (backbone atoms on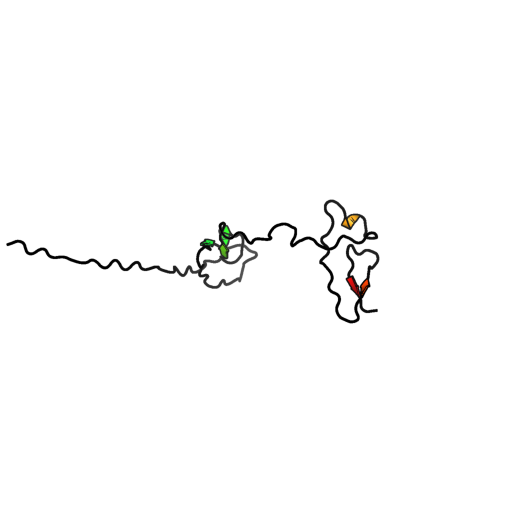ly — not comparable to full-atom values): 8057 Å² total; per-residue (Å²): 136,89,81,83,81,82,80,82,79,80,80,80,82,77,80,75,81,73,78,51,77,73,79,69,43,91,46,81,93,34,68,93,65,82,67,76,74,62,81,53,62,84,83,27,38,80,36,52,14,70,82,65,76,39,64,47,62,46,64,47,45,92,82,72,72,68,88,66,79,51,67,73,81,64,63,40,38,75,58,39,92,83,28,49,71,78,40,50,56,98,59,62,52,85,22,75,73,85,79,60,57,94,78,35,41,86,41,74,59,94,77,40,42,42,70,43,67,40,71,123

Radius of gyration: 27.66 Å; Cα contacts (8 Å, |Δi|>4): 150; chains: 1; bounding box: 77×53×64 Å

Sequence (120 aa):
MRVLASVVAAVVAGVSAQMFQPAAPALPACEGISCGSVSCPAPFKFQSAVEAGTCCPVCFSADVVIPGKTPELAKGAPTHPNAPSSCFDPVPVYCPPLSCPAGAKETYEEGDCCKMCSVA

Foldseek 3Di:
DDDDDDDDDDDDPDPPQPFDQAPWDPDVVLPPDDDDTDGADPPWDWDHCVRVVHRGIDTDHPPDDDPPPPCPVQPADQWDPQEPPVCPPPHHDGHHDDDADPQWDFDDDHHDRYTDTDRD

Mean predicted aligned error: 16.7 Å